Protein AF-X1U754-F1 (afdb_monomer_lite)

Secondary structure (DSSP, 8-state):
---SGGGS-EETTEEEEEEEEEEGGGTEEEEEEEEEETT-SSEEE--HHHHHHTT--HHHHHHHHHHHHHHHHHHHHHS--HHHHHHHHHHHHHHHHHHHHHSS-------

pLDDT: mean 78.27, std 15.76, range [38.5, 95.69]

Sequence (111 aa):
LKGLRDMEAPFPEGHICLLPIIQDFGRNIKWDARVYVKGAAGVLPVAKEVLISIGCPEAEAEVWVGRTERALTALRQMYPALLPELEARLKELEAAVPKALLEAEPARVSD

Structure (mmCIF, N/CA/C/O backbone):
data_AF-X1U754-F1
#
_entry.id   AF-X1U754-F1
#
loop_
_atom_site.group_PDB
_atom_site.id
_atom_site.type_symbol
_atom_site.label_atom_id
_atom_site.label_alt_id
_atom_site.label_comp_id
_atom_site.label_asym_id
_atom_site.label_entity_id
_atom_site.label_seq_id
_atom_site.pdbx_PDB_ins_code
_atom_site.Cartn_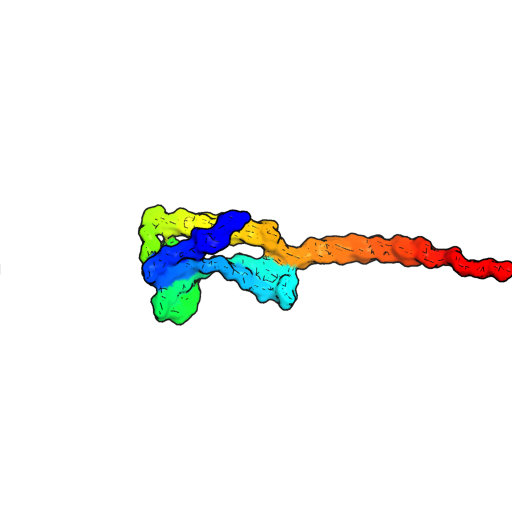x
_atom_site.Cartn_y
_atom_site.Cartn_z
_atom_site.occupancy
_atom_site.B_iso_or_equiv
_atom_site.auth_seq_id
_atom_site.auth_comp_id
_atom_site.auth_asym_id
_atom_site.auth_atom_id
_atom_site.pdbx_PDB_model_num
ATOM 1 N N . LEU A 1 1 ? 5.373 12.593 -7.455 1.00 48.22 1 LEU A N 1
ATOM 2 C CA . LEU A 1 1 ? 4.606 12.646 -6.189 1.00 48.22 1 LEU A CA 1
ATOM 3 C C . LEU A 1 1 ? 5.440 13.350 -5.122 1.00 48.22 1 LEU A C 1
ATOM 5 O O . LEU A 1 1 ? 6.382 12.753 -4.617 1.00 48.22 1 LEU A O 1
ATOM 9 N N . LYS A 1 2 ? 5.135 14.614 -4.789 1.00 38.50 2 LYS A N 1
ATOM 10 C CA . LYS A 1 2 ? 5.464 15.109 -3.441 1.00 38.50 2 LYS A CA 1
ATOM 11 C C . LYS A 1 2 ? 4.689 14.205 -2.468 1.00 38.50 2 LYS A C 1
ATOM 13 O O . LYS A 1 2 ? 3.496 14.028 -2.681 1.00 38.50 2 LYS A O 1
ATOM 18 N N . GLY A 1 3 ? 5.377 13.593 -1.504 1.00 51.50 3 GLY A N 1
ATOM 19 C CA . GLY A 1 3 ? 4.725 12.952 -0.359 1.00 51.50 3 GLY A CA 1
ATOM 20 C C . GLY A 1 3 ? 4.274 11.496 -0.508 1.00 51.50 3 GLY A C 1
ATOM 21 O O . GLY A 1 3 ? 3.139 11.191 -0.176 1.00 51.50 3 GLY A O 1
ATOM 22 N N . LEU A 1 4 ? 5.137 10.549 -0.910 1.00 53.78 4 LEU A N 1
ATOM 23 C CA . LEU A 1 4 ? 4.851 9.124 -0.616 1.00 53.78 4 LEU A CA 1
ATOM 24 C C . LEU A 1 4 ? 4.641 8.899 0.894 1.00 53.78 4 LEU A C 1
ATOM 26 O O . LEU A 1 4 ? 3.759 8.144 1.283 1.00 53.78 4 LEU A O 1
ATOM 30 N N . ARG A 1 5 ? 5.387 9.647 1.722 1.00 54.72 5 ARG A N 1
ATOM 31 C CA . ARG A 1 5 ? 5.199 9.726 3.180 1.00 54.72 5 ARG A CA 1
ATOM 32 C C . ARG A 1 5 ? 3.832 10.274 3.598 1.00 54.72 5 ARG A C 1
ATOM 34 O O . ARG A 1 5 ? 3.345 9.896 4.648 1.00 54.72 5 ARG A O 1
ATOM 41 N N . ASP A 1 6 ? 3.188 11.104 2.779 1.00 54.12 6 ASP A N 1
ATOM 42 C CA . ASP A 1 6 ? 1.861 11.658 3.092 1.00 54.12 6 ASP A CA 1
ATOM 43 C C . ASP A 1 6 ? 0.745 10.614 2.885 1.00 54.12 6 ASP A C 1
ATOM 45 O O . ASP A 1 6 ? -0.402 10.832 3.272 1.00 54.12 6 ASP A O 1
ATOM 49 N N . MET A 1 7 ? 1.071 9.475 2.260 1.00 57.03 7 MET A N 1
ATOM 50 C CA . MET A 1 7 ? 0.162 8.338 2.088 1.00 57.03 7 MET A CA 1
ATOM 51 C C . MET A 1 7 ? 0.318 7.274 3.173 1.00 57.03 7 MET A C 1
ATOM 53 O O . MET A 1 7 ? -0.543 6.401 3.284 1.00 57.03 7 MET A O 1
ATOM 57 N N . GLU A 1 8 ? 1.364 7.369 3.995 1.00 64.31 8 GLU A N 1
ATOM 58 C CA . GLU A 1 8 ? 1.441 6.668 5.274 1.00 64.31 8 GLU A CA 1
ATOM 59 C C . GLU A 1 8 ? 0.540 7.405 6.262 1.00 64.31 8 GLU A C 1
ATOM 61 O O . GLU A 1 8 ? 1.010 8.114 7.143 1.00 64.31 8 GLU A O 1
ATOM 66 N N . ALA A 1 9 ? -0.774 7.318 6.056 1.00 66.38 9 ALA A N 1
ATOM 67 C CA . ALA A 1 9 ? -1.748 7.962 6.922 1.00 66.38 9 ALA A CA 1
ATOM 68 C C . ALA A 1 9 ? -1.680 7.309 8.308 1.00 66.38 9 ALA A C 1
ATOM 70 O O . ALA A 1 9 ? -2.050 6.132 8.431 1.00 66.38 9 ALA A O 1
ATOM 71 N N . PRO A 1 10 ? -1.189 8.018 9.340 1.00 77.94 10 PRO A N 1
ATOM 72 C CA . PRO A 1 10 ? -1.130 7.458 10.671 1.00 77.94 10 PRO A CA 1
ATOM 73 C C . PRO A 1 10 ? -2.515 7.571 11.306 1.00 77.94 10 PRO A C 1
ATOM 75 O O . PRO A 1 10 ? -3.110 8.648 11.357 1.00 77.94 10 PRO A O 1
ATOM 78 N N . PHE A 1 11 ? -3.012 6.453 11.815 1.00 86.94 11 PHE A N 1
ATOM 79 C CA . PHE A 1 11 ? -4.206 6.372 12.644 1.00 86.94 11 PHE A CA 1
ATOM 80 C C . PHE A 1 11 ? -3.812 5.904 14.055 1.00 86.94 11 PHE A C 1
ATOM 82 O O . PHE A 1 11 ? -2.714 5.371 14.243 1.00 86.94 11 PHE A O 1
ATOM 89 N N . PRO A 1 12 ? -4.667 6.105 15.072 1.00 89.81 12 PRO A N 1
ATOM 90 C CA . PRO A 1 12 ? -4.324 5.788 16.459 1.00 89.81 12 PRO A CA 1
ATOM 91 C C . PRO A 1 12 ? -3.810 4.357 16.678 1.00 89.81 12 PRO A C 1
ATOM 93 O O . PRO A 1 12 ? -2.841 4.155 17.412 1.00 89.81 12 PRO A O 1
ATOM 96 N N . GLU A 1 13 ? -4.412 3.377 16.000 1.00 92.69 13 GLU A N 1
ATOM 97 C CA . GLU A 1 13 ? -4.108 1.954 16.184 1.00 92.69 13 GLU A CA 1
ATOM 98 C C . GLU A 1 13 ? -3.418 1.320 14.968 1.00 92.69 13 GLU A C 1
ATOM 100 O O . GLU A 1 13 ? -3.300 0.098 14.879 1.00 92.69 13 GLU A O 1
ATOM 105 N N . GLY A 1 14 ? -2.941 2.118 14.010 1.00 92.06 14 GLY A N 1
ATOM 106 C CA . GLY A 1 14 ? -2.342 1.569 12.800 1.00 92.06 14 GLY A CA 1
ATOM 107 C C . GLY A 1 14 ? -2.026 2.592 11.723 1.00 92.06 14 GLY A C 1
ATOM 108 O O . GLY A 1 14 ? -2.170 3.791 11.914 1.00 92.06 14 GLY A O 1
ATOM 109 N N . HIS A 1 15 ? -1.579 2.121 10.566 1.00 91.44 15 HIS A N 1
ATOM 110 C CA . HIS A 1 15 ? -1.353 2.981 9.405 1.00 91.44 15 HIS A CA 1
ATOM 111 C C . HIS A 1 15 ? -1.462 2.195 8.102 1.00 91.44 15 HIS A C 1
ATOM 113 O O . HIS A 1 15 ? -1.280 0.973 8.068 1.00 91.44 15 HIS A O 1
ATOM 119 N N . ILE A 1 16 ? -1.746 2.913 7.017 1.00 92.06 16 ILE A N 1
ATOM 120 C CA . ILE A 1 16 ? -1.615 2.383 5.658 1.00 92.06 16 ILE A CA 1
ATOM 121 C C . ILE A 1 16 ? -0.135 2.427 5.273 1.00 92.06 16 ILE A C 1
ATOM 123 O O . ILE A 1 16 ? 0.542 3.420 5.514 1.00 92.06 16 ILE A O 1
ATOM 127 N N . CYS A 1 17 ? 0.362 1.370 4.644 1.00 89.38 17 CYS A N 1
ATOM 128 C CA . CYS A 1 17 ? 1.717 1.284 4.124 1.00 89.38 17 CYS A CA 1
ATOM 129 C C . CYS A 1 17 ? 1.687 0.840 2.658 1.00 89.38 17 CYS A C 1
ATOM 131 O O . CYS A 1 17 ? 0.961 -0.090 2.290 1.00 89.38 17 CYS A O 1
ATOM 133 N N . LEU A 1 18 ? 2.483 1.506 1.822 1.00 88.56 18 LEU A N 1
ATOM 134 C CA . LEU A 1 18 ? 2.709 1.130 0.430 1.00 88.56 18 LEU A CA 1
ATOM 135 C C . LEU A 1 18 ? 4.056 0.422 0.330 1.00 88.56 18 LEU A C 1
ATOM 137 O O . LEU A 1 18 ? 5.089 0.990 0.678 1.00 88.56 18 LEU A O 1
ATOM 141 N N . LEU A 1 19 ? 4.045 -0.811 -0.160 1.00 86.19 19 LEU A N 1
ATOM 142 C CA . LEU A 1 19 ? 5.199 -1.699 -0.128 1.00 86.19 19 LEU A CA 1
ATOM 143 C C . LEU A 1 19 ? 5.624 -2.068 -1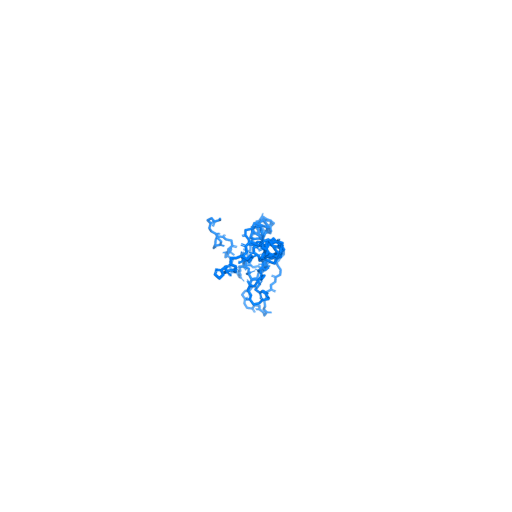.555 1.00 86.19 19 LEU A C 1
ATOM 145 O O . LEU A 1 19 ? 4.795 -2.560 -2.332 1.00 86.19 19 LEU A O 1
ATOM 149 N N . PRO A 1 20 ? 6.908 -1.883 -1.913 1.00 86.50 20 PRO A N 1
ATOM 150 C CA . PRO A 1 20 ? 7.464 -2.498 -3.103 1.00 86.50 20 PRO A CA 1
ATOM 151 C C . PRO A 1 20 ? 7.752 -3.975 -2.814 1.00 86.50 20 PRO A C 1
ATOM 153 O O . PRO A 1 20 ? 8.556 -4.322 -1.950 1.00 86.50 20 PRO A O 1
ATOM 156 N N . ILE A 1 21 ? 7.110 -4.862 -3.561 1.00 85.81 21 ILE A N 1
ATOM 157 C CA . ILE A 1 21 ? 7.415 -6.288 -3.593 1.00 85.81 21 ILE A CA 1
ATOM 158 C C . ILE A 1 21 ? 8.441 -6.499 -4.700 1.00 85.81 21 ILE A C 1
ATOM 160 O O . ILE A 1 21 ? 8.121 -6.437 -5.890 1.00 85.81 21 ILE A O 1
ATOM 164 N N . ILE A 1 22 ? 9.684 -6.724 -4.285 1.00 82.38 22 ILE A N 1
ATOM 165 C CA . ILE A 1 22 ? 10.809 -6.960 -5.182 1.00 82.38 22 ILE A CA 1
ATOM 166 C C . ILE A 1 22 ? 10.789 -8.426 -5.612 1.00 82.38 22 ILE A C 1
ATOM 168 O O . ILE A 1 22 ? 10.885 -9.330 -4.783 1.00 82.38 22 ILE A O 1
ATOM 172 N N . GLN A 1 23 ? 10.670 -8.652 -6.913 1.00 79.31 23 GLN A N 1
ATOM 173 C CA . GLN A 1 23 ? 10.706 -9.965 -7.545 1.00 79.31 23 GLN A CA 1
ATOM 174 C C . GLN A 1 23 ? 11.932 -10.061 -8.459 1.00 79.31 23 GLN A C 1
ATOM 176 O O . GLN A 1 23 ? 12.533 -9.047 -8.831 1.00 79.31 23 GLN A O 1
ATOM 181 N N . ASP A 1 24 ? 12.329 -11.290 -8.789 1.00 79.12 24 ASP A N 1
ATOM 182 C CA . ASP A 1 24 ? 13.373 -11.578 -9.779 1.00 79.12 24 ASP A CA 1
ATOM 183 C C . ASP A 1 24 ? 14.685 -10.812 -9.535 1.00 79.12 24 ASP A C 1
ATOM 185 O O . ASP A 1 24 ? 15.272 -10.234 -10.451 1.00 79.12 24 ASP A O 1
ATOM 189 N N . PHE A 1 25 ? 15.126 -10.763 -8.272 1.00 76.25 25 PHE A N 1
ATOM 190 C CA . PHE A 1 25 ? 16.344 -10.062 -7.842 1.00 76.25 25 PHE A CA 1
ATOM 191 C C . PHE A 1 25 ? 16.378 -8.567 -8.212 1.00 76.25 25 PHE A C 1
ATOM 193 O O . PHE A 1 25 ? 17.439 -8.018 -8.501 1.00 76.25 25 PHE A O 1
ATOM 200 N N . GLY A 1 26 ? 15.223 -7.893 -8.210 1.00 68.81 26 GLY A N 1
ATOM 201 C CA . GLY A 1 26 ? 15.139 -6.459 -8.511 1.00 68.81 26 GLY A CA 1
ATOM 202 C C . GLY A 1 26 ? 14.728 -6.129 -9.939 1.00 68.81 26 GLY A C 1
ATOM 203 O O . GLY A 1 26 ? 14.575 -4.954 -10.258 1.00 68.81 26 GLY A O 1
ATOM 204 N N . ARG A 1 27 ? 14.508 -7.135 -10.794 1.00 68.44 27 ARG A N 1
ATOM 205 C CA . ARG A 1 27 ? 14.063 -6.922 -12.182 1.00 68.44 27 ARG A CA 1
ATOM 206 C C . ARG A 1 27 ? 12.585 -6.564 -12.290 1.00 68.44 27 ARG A C 1
ATOM 208 O O . ARG A 1 27 ? 12.168 -5.983 -13.288 1.00 68.44 27 ARG A O 1
ATOM 215 N N . ASN A 1 28 ? 11.793 -6.897 -11.277 1.00 73.00 28 ASN A N 1
ATOM 216 C CA . ASN A 1 28 ? 10.373 -6.596 -11.256 1.00 73.00 28 ASN A CA 1
ATOM 217 C C . ASN A 1 28 ? 9.972 -6.040 -9.887 1.00 73.00 28 ASN A C 1
ATOM 219 O O . ASN A 1 28 ? 10.285 -6.625 -8.850 1.00 73.00 28 ASN A O 1
ATOM 223 N N . ILE A 1 29 ? 9.302 -4.889 -9.887 1.00 79.88 29 ILE A N 1
ATOM 224 C CA . ILE A 1 29 ? 8.798 -4.243 -8.677 1.00 79.88 29 ILE A CA 1
ATOM 225 C C . ILE A 1 29 ? 7.279 -4.214 -8.777 1.00 79.88 29 ILE A C 1
ATOM 227 O O . ILE A 1 29 ? 6.704 -3.451 -9.553 1.00 79.88 29 ILE A O 1
ATOM 231 N N . LYS A 1 30 ? 6.617 -5.025 -7.955 1.00 84.69 30 LYS A N 1
ATOM 232 C CA . LYS A 1 30 ? 5.165 -4.981 -7.800 1.00 84.69 30 LYS A CA 1
ATOM 233 C C . LYS A 1 30 ? 4.814 -4.122 -6.594 1.00 84.69 30 LYS A C 1
ATOM 235 O O . LYS A 1 30 ? 5.223 -4.422 -5.484 1.00 84.69 30 LYS A O 1
ATOM 240 N N . TRP A 1 31 ? 3.993 -3.097 -6.784 1.00 86.75 31 TRP A N 1
ATOM 241 C CA . TRP A 1 31 ? 3.490 -2.290 -5.670 1.00 86.75 31 TRP A CA 1
ATOM 242 C C . TRP A 1 31 ? 2.213 -2.887 -5.066 1.00 86.75 31 TRP A C 1
ATOM 244 O O . TRP A 1 31 ? 1.248 -3.177 -5.792 1.00 86.75 31 TRP A O 1
ATOM 254 N N . ASP A 1 32 ? 2.215 -3.041 -3.741 1.00 90.81 32 ASP A N 1
ATOM 255 C CA . ASP A 1 32 ? 1.086 -3.489 -2.918 1.00 90.81 32 ASP A CA 1
ATOM 256 C C . ASP A 1 32 ? 0.803 -2.489 -1.783 1.00 90.81 32 ASP A C 1
ATOM 258 O O . ASP A 1 32 ? 1.664 -1.685 -1.426 1.00 90.81 32 ASP A O 1
ATOM 262 N N . ALA A 1 33 ? -0.411 -2.519 -1.232 1.00 91.75 33 ALA A N 1
ATOM 263 C CA . ALA A 1 33 ? -0.809 -1.676 -0.108 1.00 91.75 33 ALA A CA 1
ATOM 264 C C . ALA A 1 33 ? -1.400 -2.520 1.016 1.00 91.75 33 ALA A C 1
ATOM 266 O O . ALA A 1 33 ? -2.220 -3.411 0.781 1.00 91.75 33 ALA A O 1
ATOM 267 N N . ARG A 1 34 ? -0.994 -2.227 2.249 1.00 93.81 34 ARG A N 1
ATOM 268 C CA . ARG A 1 34 ? -1.383 -2.986 3.435 1.00 93.81 34 ARG A CA 1
ATOM 269 C C . ARG A 1 34 ? -1.669 -2.075 4.613 1.00 93.81 34 ARG A C 1
ATOM 271 O O . ARG A 1 34 ? -1.113 -0.987 4.709 1.00 93.81 34 ARG A O 1
ATOM 278 N N . VAL A 1 35 ? -2.510 -2.548 5.520 1.00 93.56 35 VAL A N 1
ATOM 279 C CA . VAL A 1 35 ? -2.754 -1.909 6.809 1.00 93.56 35 VAL A CA 1
ATOM 280 C C . VAL A 1 35 ? -1.970 -2.645 7.887 1.00 93.56 35 VAL A C 1
ATOM 282 O O . VAL A 1 35 ? -2.144 -3.852 8.073 1.00 93.56 35 VAL A O 1
ATOM 285 N N . TYR A 1 36 ? -1.127 -1.909 8.605 1.00 92.00 36 TYR A N 1
ATOM 286 C CA . TYR A 1 36 ? -0.503 -2.377 9.836 1.00 92.00 36 TYR A CA 1
ATOM 287 C C . TYR A 1 36 ? -1.395 -2.008 11.012 1.00 92.00 36 TYR A C 1
ATOM 289 O O . TYR A 1 36 ? -1.704 -0.834 11.202 1.00 92.00 36 TYR A O 1
ATOM 297 N N . VAL A 1 37 ? -1.777 -3.009 11.802 1.00 91.75 37 VAL A N 1
ATOM 298 C CA . VAL A 1 37 ? -2.566 -2.834 13.025 1.00 91.75 37 VAL A CA 1
ATOM 299 C C . VAL A 1 37 ? -1.663 -3.080 14.227 1.00 91.75 37 VAL A C 1
ATOM 301 O O . VAL A 1 37 ? -0.941 -4.079 14.287 1.00 91.75 37 VAL A O 1
ATOM 304 N N . LYS A 1 38 ? -1.683 -2.170 15.196 1.00 88.44 38 LYS A N 1
ATOM 305 C CA . LYS A 1 38 ? -0.883 -2.264 16.413 1.00 88.44 38 LYS A CA 1
ATOM 306 C C . LYS A 1 38 ? -1.274 -3.515 17.205 1.00 88.44 38 LYS A C 1
ATOM 308 O O . LYS A 1 38 ? -2.437 -3.732 17.517 1.00 88.44 38 LYS A O 1
ATOM 313 N N . GLY A 1 39 ? -0.285 -4.349 17.526 1.00 87.06 39 GLY A N 1
ATOM 314 C CA . GLY A 1 39 ? -0.489 -5.587 18.288 1.00 87.06 39 GLY A CA 1
ATOM 315 C C . GLY A 1 39 ? -1.064 -6.764 17.490 1.00 87.06 39 GLY A C 1
ATOM 316 O O . GLY A 1 39 ? -1.193 -7.850 18.051 1.00 87.06 39 GLY A O 1
ATOM 317 N N . ALA A 1 40 ? -1.366 -6.599 16.198 1.00 87.75 40 ALA A N 1
ATOM 318 C CA . ALA A 1 40 ? -1.802 -7.704 15.351 1.00 87.75 40 ALA A CA 1
ATOM 319 C C . ALA A 1 40 ? -0.613 -8.523 14.824 1.00 87.75 40 ALA A C 1
ATOM 321 O O . ALA A 1 4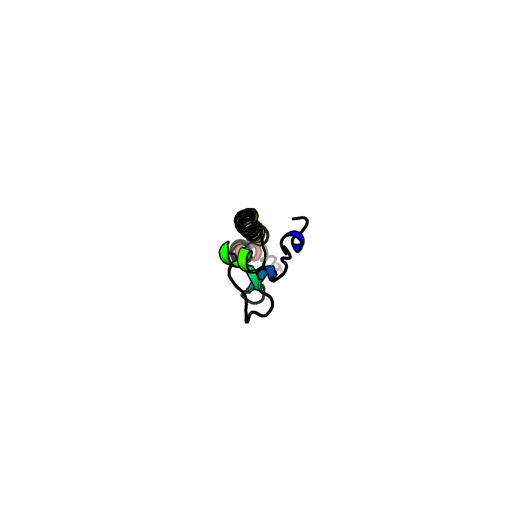0 ? 0.442 -7.987 14.479 1.00 87.75 40 ALA A O 1
ATOM 322 N N . ALA A 1 41 ? -0.806 -9.838 14.702 1.00 84.56 41 ALA A N 1
ATOM 323 C CA . ALA A 1 41 ? 0.150 -10.732 14.060 1.00 84.56 41 ALA A CA 1
ATOM 324 C C . ALA A 1 41 ? -0.013 -10.675 12.531 1.00 84.56 41 ALA A C 1
ATOM 326 O O . ALA A 1 41 ? -0.602 -11.564 11.920 1.00 84.56 41 ALA A O 1
ATOM 327 N N . GLY A 1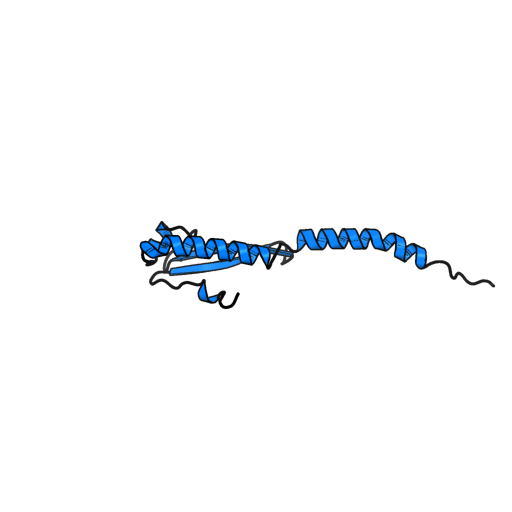 42 ? 0.491 -9.605 11.916 1.00 87.75 42 GLY A N 1
ATOM 328 C CA . GLY A 1 42 ? 0.563 -9.462 10.462 1.00 87.75 42 GLY A CA 1
ATOM 329 C C . GLY A 1 42 ? -0.119 -8.212 9.918 1.00 87.75 42 GLY A C 1
ATOM 330 O O . GLY A 1 42 ? -0.428 -7.270 10.647 1.00 87.75 42 GLY A O 1
ATOM 331 N N . VAL A 1 43 ? -0.313 -8.215 8.600 1.00 91.94 43 VAL A N 1
ATOM 332 C CA . VAL A 1 43 ? -0.874 -7.092 7.846 1.00 91.94 43 VAL A CA 1
ATOM 333 C C . VAL A 1 43 ? -2.214 -7.452 7.223 1.00 91.94 43 VAL A C 1
ATOM 335 O O . VAL A 1 43 ? -2.433 -8.586 6.795 1.00 91.94 43 VAL A O 1
ATOM 338 N N . LEU A 1 44 ? -3.097 -6.464 7.126 1.00 94.31 44 LEU A N 1
ATOM 339 C CA . LEU A 1 44 ? -4.438 -6.610 6.568 1.00 94.31 44 LEU A CA 1
ATOM 340 C C . LEU A 1 44 ? -4.556 -5.897 5.211 1.00 94.31 44 LEU A C 1
ATOM 342 O O . LEU A 1 44 ? -3.742 -5.020 4.899 1.00 94.31 44 LEU A O 1
ATOM 346 N N . PRO A 1 45 ? -5.520 -6.281 4.355 1.00 94.56 45 PRO A N 1
ATOM 347 C CA . PRO A 1 45 ? -5.815 -5.523 3.144 1.00 94.56 45 PRO A CA 1
ATOM 348 C C . PRO A 1 45 ? -6.344 -4.124 3.487 1.00 94.56 45 PRO A C 1
ATOM 350 O O . PRO A 1 45 ? -6.947 -3.911 4.539 1.00 94.56 45 PRO A O 1
ATOM 353 N N . VAL A 1 46 ? -6.144 -3.173 2.575 1.00 94.12 46 VAL A N 1
ATOM 354 C CA . VAL A 1 46 ? -6.747 -1.840 2.682 1.00 94.12 46 VAL A CA 1
ATOM 355 C C . VAL A 1 46 ? -8.222 -1.950 2.305 1.00 94.12 46 VAL A C 1
ATOM 357 O O . VAL A 1 46 ? -8.565 -2.000 1.129 1.00 94.12 46 VAL A O 1
ATOM 360 N N . ALA A 1 47 ? -9.079 -2.034 3.318 1.00 95.62 47 ALA A N 1
ATOM 361 C CA . ALA A 1 47 ? -10.533 -2.107 3.197 1.00 95.62 47 ALA A CA 1
ATOM 362 C C . ALA A 1 47 ? -11.187 -1.158 4.209 1.00 95.62 47 ALA A C 1
ATOM 364 O O . ALA A 1 47 ? -10.592 -0.863 5.251 1.00 95.62 47 ALA A O 1
ATOM 365 N N . LYS A 1 48 ? -12.410 -0.697 3.922 1.00 95.69 48 LYS A N 1
ATOM 366 C CA . LYS A 1 48 ? -13.129 0.285 4.749 1.00 95.69 48 LYS A CA 1
ATOM 367 C C . LYS A 1 48 ? -13.212 -0.162 6.213 1.00 95.69 48 LYS A C 1
ATOM 369 O O . LYS A 1 48 ? -12.863 0.598 7.112 1.00 95.69 48 LYS A O 1
ATOM 374 N N . GLU A 1 49 ? -13.604 -1.409 6.451 1.00 95.69 49 GLU A N 1
ATOM 375 C CA . GLU A 1 49 ? -13.798 -1.984 7.787 1.00 95.69 49 GLU A CA 1
ATOM 376 C C . GLU A 1 49 ? -12.480 -2.042 8.566 1.00 95.69 49 GLU A C 1
ATOM 378 O O . GLU A 1 49 ? -12.431 -1.748 9.761 1.00 95.69 49 GLU A O 1
ATOM 383 N N . VAL A 1 50 ? -11.390 -2.368 7.870 1.00 94.44 50 VAL A N 1
ATOM 384 C CA . VAL A 1 50 ? -10.047 -2.426 8.452 1.00 94.44 50 VAL A CA 1
ATOM 385 C C . VAL A 1 50 ? -9.570 -1.025 8.836 1.00 94.44 50 VAL A C 1
ATOM 387 O O . VAL A 1 50 ? -9.044 -0.841 9.932 1.00 94.44 50 VAL A O 1
ATOM 390 N N . LEU A 1 51 ? -9.791 -0.021 7.984 1.00 94.69 51 LEU A N 1
ATOM 391 C CA . LEU A 1 51 ? -9.428 1.364 8.292 1.00 94.69 51 LEU A CA 1
ATOM 392 C C . LEU A 1 51 ? -10.201 1.900 9.500 1.00 94.69 51 LEU A C 1
ATOM 394 O O . LEU A 1 51 ? -9.611 2.525 10.380 1.00 94.69 51 LEU A O 1
ATOM 398 N N . ILE A 1 52 ? -11.497 1.604 9.588 1.00 94.94 52 ILE A N 1
ATOM 399 C CA . ILE A 1 52 ? -12.309 1.974 10.753 1.00 94.94 52 ILE A CA 1
ATOM 400 C C . ILE A 1 52 ? -11.757 1.310 12.018 1.00 94.94 52 ILE A C 1
ATOM 402 O O . ILE A 1 52 ? -11.612 1.972 13.044 1.00 94.94 52 ILE A O 1
ATOM 406 N N . SER A 1 53 ? -11.364 0.033 11.936 1.00 93.62 53 SER A N 1
ATOM 407 C CA . SER A 1 53 ? -10.818 -0.705 13.083 1.00 93.62 53 SER A CA 1
ATOM 408 C C . SER A 1 53 ? -9.520 -0.115 13.648 1.00 93.62 53 SER A C 1
ATOM 410 O O . SER A 1 53 ? -9.245 -0.299 14.831 1.00 93.62 53 SER A O 1
ATOM 412 N N . ILE A 1 54 ? -8.750 0.629 12.840 1.00 93.50 54 ILE A N 1
ATOM 413 C CA . ILE A 1 54 ? -7.518 1.297 13.291 1.00 93.50 54 ILE A CA 1
ATOM 414 C C . ILE A 1 54 ? -7.708 2.763 13.706 1.00 93.50 54 ILE A C 1
ATOM 416 O O . ILE A 1 54 ? -6.730 3.446 14.018 1.00 93.50 54 ILE A O 1
ATOM 420 N N . GLY A 1 55 ? -8.951 3.253 13.715 1.00 93.31 55 GLY A N 1
ATOM 421 C CA . GLY A 1 55 ? -9.299 4.614 14.125 1.00 93.31 55 GLY A CA 1
ATOM 422 C C . GLY A 1 55 ? -9.424 5.626 12.983 1.00 93.31 55 GLY A C 1
ATOM 423 O O . GLY A 1 55 ? -9.375 6.828 13.236 1.00 93.31 55 GLY A O 1
ATOM 424 N N . CYS A 1 56 ? -9.594 5.178 11.735 1.00 93.31 56 CYS A N 1
ATOM 425 C CA . CYS A 1 56 ? -10.018 6.061 10.648 1.00 93.31 56 CYS A CA 1
ATOM 426 C C . CYS A 1 56 ? -11.504 6.437 10.825 1.00 93.31 56 CYS A C 1
ATOM 428 O O . CYS A 1 56 ? -12.332 5.538 11.002 1.00 93.31 56 CYS A O 1
ATOM 430 N N . PRO A 1 57 ? -11.883 7.728 10.751 1.00 94.75 57 PRO A N 1
ATOM 431 C CA . PRO A 1 57 ? -13.288 8.124 10.753 1.00 94.75 57 PRO A CA 1
ATOM 432 C C . PRO A 1 57 ? -14.054 7.459 9.604 1.00 94.75 57 PRO A C 1
ATOM 434 O O . PRO A 1 57 ? -13.587 7.451 8.466 1.00 94.75 57 PRO A O 1
ATOM 437 N N . GLU A 1 58 ? -15.260 6.949 9.866 1.00 93.56 58 GLU A N 1
ATOM 438 C CA . GLU A 1 58 ? -16.032 6.214 8.852 1.00 93.56 58 GLU A CA 1
ATOM 439 C C . GLU A 1 58 ? -16.278 7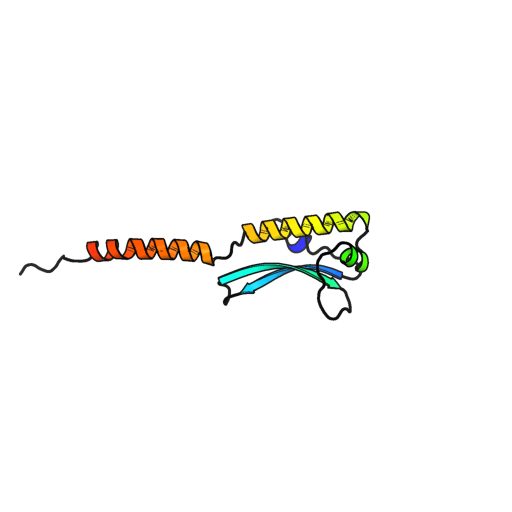.035 7.574 1.00 93.56 58 GLU A C 1
ATOM 441 O O . GLU A 1 58 ? -16.180 6.503 6.468 1.00 93.56 58 GLU A O 1
ATOM 446 N N . ALA A 1 59 ? -16.539 8.337 7.722 1.00 92.94 59 ALA A N 1
ATOM 447 C CA . ALA A 1 59 ? -16.742 9.252 6.600 1.00 92.94 59 ALA A CA 1
ATOM 448 C C . ALA A 1 59 ? -15.494 9.413 5.708 1.00 92.94 59 ALA A C 1
ATOM 450 O O . ALA A 1 59 ? -15.612 9.791 4.544 1.00 92.94 59 ALA A O 1
ATOM 451 N N . GLU A 1 60 ? -14.302 9.124 6.235 1.00 91.94 60 GLU A N 1
ATOM 452 C CA . GLU A 1 60 ? -13.027 9.256 5.525 1.00 91.94 60 GLU A CA 1
ATOM 453 C C . GLU A 1 60 ? -12.471 7.919 5.027 1.00 91.94 60 GLU A C 1
ATOM 455 O O . GLU A 1 60 ? -11.646 7.910 4.112 1.00 91.94 60 GLU A O 1
ATOM 460 N N . ALA A 1 61 ? -12.919 6.792 5.583 1.00 93.31 61 ALA A N 1
ATOM 461 C CA . ALA A 1 61 ? -12.384 5.472 5.261 1.00 93.31 61 ALA A CA 1
ATOM 462 C C . ALA A 1 61 ? -12.465 5.159 3.754 1.00 93.31 61 ALA A C 1
ATOM 464 O O . ALA A 1 61 ? -11.471 4.749 3.156 1.00 93.31 61 ALA A O 1
ATOM 465 N N . GLU A 1 62 ? -13.598 5.452 3.110 1.00 94.06 62 GLU A N 1
ATOM 466 C CA . GLU A 1 62 ? -13.777 5.252 1.662 1.00 94.06 62 GLU A CA 1
ATOM 467 C C . GLU A 1 62 ? -12.849 6.155 0.829 1.00 94.06 62 GLU A C 1
ATOM 469 O O . GLU A 1 62 ? -12.283 5.754 -0.192 1.00 94.06 62 GLU A O 1
ATOM 474 N N . VAL A 1 63 ? -12.631 7.389 1.296 1.00 92.38 63 VAL A N 1
ATOM 475 C CA . VAL A 1 63 ? -11.722 8.342 0.646 1.00 92.38 63 VAL A CA 1
ATOM 476 C C . VAL A 1 63 ? -10.292 7.815 0.691 1.00 92.38 63 VAL A C 1
ATOM 478 O O . VAL A 1 63 ? -9.568 7.927 -0.304 1.00 92.38 63 VAL A O 1
ATOM 481 N N . TRP A 1 64 ? -9.888 7.231 1.819 1.00 92.31 64 TRP A N 1
ATOM 482 C CA . TRP A 1 64 ? -8.574 6.623 1.986 1.00 92.31 64 TRP A CA 1
ATOM 483 C C . TRP A 1 64 ? -8.383 5.395 1.102 1.00 92.31 64 TRP A C 1
ATOM 485 O O . TRP A 1 64 ? -7.367 5.345 0.410 1.00 92.31 64 TRP A O 1
ATOM 495 N N . VAL A 1 65 ? -9.365 4.490 1.015 1.00 93.81 65 VAL A N 1
ATOM 496 C CA . VAL A 1 65 ? -9.325 3.352 0.074 1.00 93.81 65 VAL A CA 1
ATOM 497 C C . VAL A 1 65 ? -9.065 3.849 -1.352 1.00 93.81 65 VAL A C 1
ATOM 499 O O . VAL A 1 65 ? -8.067 3.478 -1.973 1.00 93.81 65 VAL A O 1
ATOM 502 N N . GLY A 1 66 ? -9.879 4.790 -1.841 1.00 92.00 66 GLY A N 1
ATOM 503 C CA . GLY A 1 66 ? -9.715 5.323 -3.195 1.00 92.00 66 GLY A CA 1
ATOM 504 C C . GLY A 1 66 ? -8.404 6.095 -3.402 1.00 92.00 66 GLY A C 1
ATOM 505 O O . GLY A 1 66 ? -7.833 6.084 -4.496 1.00 92.00 66 GLY A O 1
ATOM 506 N N . ARG A 1 67 ? -7.886 6.784 -2.374 1.00 91.19 67 ARG A N 1
ATOM 507 C CA . ARG A 1 67 ? -6.565 7.440 -2.437 1.00 91.19 67 ARG A CA 1
ATOM 508 C C . ARG A 1 67 ? -5.450 6.410 -2.583 1.00 91.19 67 ARG A C 1
ATOM 510 O O . ARG A 1 67 ? -4.586 6.596 -3.439 1.00 91.19 67 ARG A O 1
ATOM 517 N N . THR A 1 68 ? -5.493 5.332 -1.809 1.00 91.44 68 THR A N 1
ATOM 518 C CA . THR A 1 68 ? -4.523 4.238 -1.877 1.00 91.44 68 THR A CA 1
ATOM 519 C C . THR A 1 68 ? -4.549 3.539 -3.237 1.00 91.44 68 THR A C 1
ATOM 521 O O . THR A 1 68 ? -3.492 3.282 -3.810 1.00 91.44 68 THR A O 1
ATOM 524 N N . GLU A 1 69 ? -5.720 3.287 -3.819 1.00 91.81 69 GLU A N 1
ATOM 525 C CA . GLU A 1 69 ? -5.816 2.676 -5.154 1.00 91.81 69 GLU A CA 1
ATOM 526 C C . GLU A 1 69 ? -5.215 3.559 -6.255 1.00 91.81 69 GLU A C 1
ATOM 528 O O . GLU A 1 69 ? -4.454 3.086 -7.110 1.00 91.81 69 GLU A O 1
ATOM 533 N N . ARG A 1 70 ? -5.499 4.867 -6.218 1.00 90.19 70 ARG A N 1
ATOM 534 C CA . ARG A 1 70 ? -4.895 5.834 -7.149 1.00 90.19 70 ARG A CA 1
ATOM 535 C C . ARG A 1 70 ? -3.381 5.898 -6.982 1.00 90.19 70 ARG A C 1
ATOM 537 O O . ARG A 1 70 ? -2.659 5.946 -7.975 1.00 90.19 70 ARG A O 1
ATOM 544 N N . ALA A 1 71 ? -2.903 5.850 -5.742 1.00 87.56 71 ALA A N 1
ATOM 545 C CA . ALA A 1 71 ? -1.483 5.806 -5.428 1.00 87.56 71 ALA A CA 1
ATOM 546 C C . ALA A 1 71 ? -0.795 4.571 -6.013 1.00 87.56 71 ALA A C 1
ATOM 548 O O . ALA A 1 71 ? 0.229 4.700 -6.682 1.00 87.56 71 ALA A O 1
ATOM 549 N N . LEU A 1 72 ? -1.378 3.386 -5.812 1.00 88.44 72 LEU A N 1
ATOM 550 C CA . LEU A 1 72 ? -0.870 2.139 -6.381 1.00 88.44 72 LEU A CA 1
ATOM 551 C C . LEU A 1 72 ? -0.849 2.181 -7.906 1.00 88.44 72 LEU A C 1
ATOM 553 O O . LEU A 1 72 ? 0.124 1.743 -8.515 1.00 88.44 72 LEU A O 1
ATOM 557 N N . THR A 1 73 ? -1.895 2.728 -8.523 1.00 88.12 73 THR A N 1
ATOM 558 C CA . THR A 1 73 ? -1.965 2.882 -9.981 1.00 88.12 73 THR A CA 1
ATOM 559 C C . THR A 1 73 ? -0.847 3.788 -10.489 1.00 88.12 73 THR A C 1
ATOM 561 O O . THR A 1 73 ? 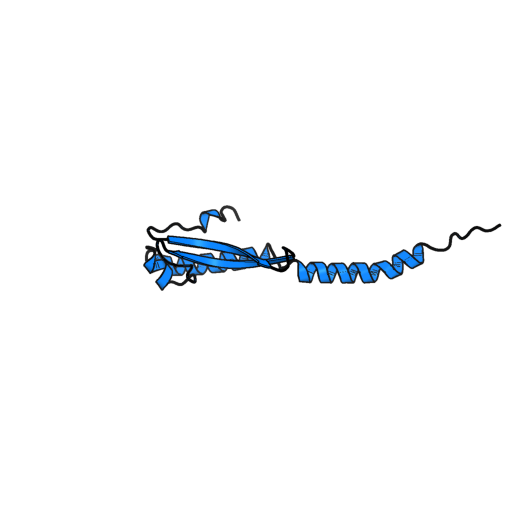-0.115 3.402 -11.399 1.00 88.12 73 THR A O 1
ATOM 564 N N . ALA A 1 74 ? -0.643 4.945 -9.856 1.00 85.06 74 ALA A N 1
ATOM 565 C CA . ALA A 1 74 ? 0.437 5.861 -10.208 1.00 85.06 74 ALA A CA 1
ATOM 566 C C . ALA A 1 74 ? 1.823 5.227 -10.003 1.00 85.06 74 ALA A C 1
ATOM 568 O O . ALA A 1 74 ? 2.697 5.361 -10.855 1.00 85.06 74 ALA A O 1
ATOM 569 N N . LEU A 1 75 ? 2.032 4.498 -8.903 1.00 83.38 75 LEU A N 1
ATOM 570 C CA . LEU A 1 75 ? 3.293 3.802 -8.634 1.00 83.38 75 LEU A CA 1
ATOM 571 C C . LEU A 1 75 ? 3.586 2.721 -9.676 1.00 83.38 75 LEU A C 1
ATOM 573 O O . LEU A 1 75 ? 4.705 2.649 -10.170 1.00 83.38 75 LEU A O 1
ATOM 577 N N . ARG A 1 76 ? 2.582 1.935 -10.072 1.00 82.50 76 ARG A N 1
ATOM 578 C CA . ARG A 1 76 ? 2.719 0.927 -11.137 1.00 82.50 76 ARG A CA 1
ATOM 579 C C . ARG A 1 76 ? 3.012 1.548 -12.504 1.00 82.50 76 ARG A C 1
ATOM 581 O O . ARG A 1 76 ? 3.696 0.927 -13.305 1.00 82.50 76 ARG A O 1
ATOM 588 N N . GLN A 1 77 ? 2.517 2.757 -12.768 1.00 80.94 77 GLN A N 1
ATOM 589 C CA . GLN A 1 77 ? 2.815 3.495 -14.001 1.00 80.94 77 GLN A CA 1
ATOM 590 C C . GLN A 1 77 ? 4.218 4.113 -14.002 1.00 80.94 77 GLN A C 1
ATOM 592 O O . GLN A 1 77 ? 4.855 4.152 -15.047 1.00 80.94 77 GLN A O 1
ATOM 597 N N . MET A 1 78 ? 4.697 4.611 -12.857 1.00 75.69 78 MET A N 1
ATOM 598 C CA . MET A 1 78 ? 6.044 5.192 -12.733 1.00 75.69 78 MET A CA 1
ATOM 599 C C . MET A 1 78 ? 7.145 4.132 -12.679 1.00 75.69 78 MET A C 1
ATOM 601 O O . MET A 1 78 ? 8.264 4.390 -13.109 1.00 75.69 78 MET A O 1
ATOM 605 N N . TYR A 1 79 ? 6.828 2.961 -12.130 1.00 71.75 79 TYR A N 1
ATOM 606 C CA . TYR A 1 79 ? 7.723 1.815 -12.043 1.00 71.75 79 TYR A CA 1
ATOM 607 C C . TYR A 1 79 ? 7.081 0.638 -12.779 1.00 71.75 79 TYR A C 1
ATOM 609 O O . TYR A 1 79 ? 6.675 -0.333 -12.130 1.00 71.75 79 TYR A O 1
ATOM 617 N N . PRO A 1 80 ? 6.925 0.723 -14.116 1.00 65.25 80 PRO A N 1
ATOM 618 C CA . PRO A 1 80 ? 6.513 -0.441 -14.876 1.00 65.25 80 PRO A CA 1
ATOM 619 C C . PRO A 1 80 ? 7.543 -1.546 -14.625 1.00 65.25 80 PRO A C 1
ATOM 621 O O . PRO A 1 80 ? 8.729 -1.266 -14.428 1.00 65.25 80 PRO A O 1
ATOM 624 N N . ALA A 1 81 ? 7.096 -2.803 -14.585 1.00 62.62 81 ALA A N 1
ATOM 625 C CA . ALA A 1 81 ? 8.024 -3.927 -14.556 1.00 62.62 81 ALA A CA 1
ATOM 626 C C . ALA A 1 81 ? 9.072 -3.700 -15.657 1.00 62.62 81 ALA A C 1
ATOM 628 O O . ALA A 1 81 ? 8.695 -3.430 -16.793 1.00 62.62 81 ALA A O 1
ATOM 629 N N . LEU A 1 82 ? 10.368 -3.755 -15.337 1.00 57.56 82 LEU A N 1
ATOM 630 C CA . LEU A 1 82 ? 11.420 -3.479 -16.327 1.00 57.56 82 LEU A CA 1
ATOM 631 C C . LEU A 1 82 ? 11.437 -4.534 -17.443 1.00 57.56 82 LEU A C 1
ATOM 633 O O . LEU A 1 82 ? 11.974 -4.286 -18.515 1.00 57.56 82 LEU A O 1
ATOM 637 N N . LEU A 1 83 ? 10.840 -5.705 -17.202 1.00 59.50 83 LEU A N 1
ATOM 638 C CA . LEU A 1 83 ? 10.860 -6.850 -18.109 1.00 59.50 83 LEU A CA 1
ATOM 639 C C . LEU A 1 83 ? 10.358 -6.547 -19.532 1.00 59.50 83 LEU A C 1
ATOM 641 O O . LEU A 1 83 ? 11.141 -6.775 -20.445 1.00 59.50 83 LEU A O 1
ATOM 645 N N . PRO A 1 84 ? 9.154 -5.992 -19.777 1.00 65.31 84 PRO A N 1
ATOM 646 C CA . PRO A 1 84 ? 8.681 -5.777 -21.146 1.00 65.31 84 PRO A CA 1
ATOM 647 C C . PRO A 1 84 ? 9.518 -4.756 -21.926 1.00 65.31 84 PRO A C 1
ATOM 649 O O . PRO A 1 84 ? 9.723 -4.909 -23.128 1.00 65.31 84 PRO A O 1
ATOM 652 N N . GLU A 1 85 ? 10.028 -3.719 -21.256 1.00 64.56 85 GLU A N 1
ATOM 653 C CA . GLU A 1 85 ? 10.887 -2.718 -21.897 1.00 64.56 85 GLU A CA 1
ATOM 654 C C . GLU A 1 85 ? 12.281 -3.291 -22.187 1.00 64.56 85 GLU A C 1
ATOM 656 O O . GLU A 1 85 ? 12.825 -3.081 -23.269 1.00 64.56 85 GLU A O 1
ATOM 661 N N . LEU A 1 86 ? 12.831 -4.094 -21.271 1.00 63.00 86 LEU A N 1
ATOM 662 C CA . LEU A 1 86 ? 14.078 -4.828 -21.485 1.00 63.00 86 LEU A CA 1
ATOM 663 C C . LEU A 1 86 ? 13.954 -5.888 -22.585 1.00 63.00 86 LEU A C 1
ATOM 665 O O . LEU A 1 86 ? 14.877 -6.031 -23.379 1.00 63.00 86 LEU A O 1
ATOM 669 N N . GLU A 1 87 ? 12.833 -6.602 -22.670 1.00 71.44 87 GLU A N 1
ATOM 670 C CA . GLU A 1 87 ? 12.547 -7.564 -23.741 1.00 71.44 87 GLU A CA 1
ATOM 671 C C . GLU A 1 87 ? 12.442 -6.865 -25.101 1.00 71.44 87 GLU A C 1
ATOM 673 O O . GLU A 1 87 ? 13.015 -7.332 -26.088 1.00 71.44 87 GLU A O 1
ATOM 678 N N . ALA A 1 88 ? 11.772 -5.710 -25.157 1.00 76.75 88 ALA A N 1
ATOM 679 C CA . ALA A 1 88 ? 11.708 -4.896 -26.366 1.00 76.75 88 ALA A CA 1
ATOM 680 C C . ALA A 1 88 ? 13.103 -4.406 -26.790 1.00 76.75 88 ALA A C 1
ATOM 682 O O . ALA A 1 88 ? 13.479 -4.551 -27.953 1.00 76.75 88 ALA A O 1
ATOM 683 N N . ARG A 1 89 ? 13.906 -3.904 -25.843 1.00 72.94 89 ARG A N 1
ATOM 684 C CA . ARG A 1 89 ? 15.289 -3.469 -26.094 1.00 72.94 89 ARG A CA 1
ATOM 685 C C . ARG A 1 89 ? 16.211 -4.613 -26.501 1.00 72.94 89 ARG A C 1
ATOM 687 O O . ARG A 1 89 ? 17.040 -4.425 -27.385 1.00 72.94 89 ARG A O 1
ATOM 694 N N . LEU A 1 90 ? 16.066 -5.793 -25.900 1.00 76.94 90 LEU A N 1
ATOM 695 C CA . LEU A 1 90 ? 16.815 -6.986 -26.288 1.00 76.94 90 LEU A CA 1
ATOM 696 C C . LEU A 1 90 ? 16.517 -7.351 -27.742 1.00 76.94 90 LEU A C 1
ATOM 698 O O . LEU A 1 90 ? 17.445 -7.539 -28.518 1.00 76.94 90 LEU A O 1
ATOM 702 N N . LYS A 1 91 ? 15.240 -7.352 -28.136 1.00 81.88 91 LYS A N 1
ATOM 703 C CA . LYS A 1 91 ? 14.832 -7.631 -29.516 1.00 81.88 91 LYS A CA 1
ATOM 704 C C . LYS A 1 91 ? 15.362 -6.590 -30.511 1.00 81.88 91 LYS A C 1
ATOM 706 O O . LYS A 1 91 ? 15.772 -6.950 -31.612 1.00 81.88 91 LYS A O 1
ATOM 711 N N . GLU A 1 92 ? 15.373 -5.308 -30.138 1.00 82.75 92 GLU A N 1
ATOM 712 C CA . GLU A 1 92 ? 15.993 -4.240 -30.940 1.00 82.75 92 GLU A CA 1
ATOM 713 C C . GLU A 1 92 ? 17.503 -4.463 -31.120 1.00 82.75 92 GLU A C 1
ATOM 715 O O . GLU A 1 92 ? 18.020 -4.335 -32.231 1.00 82.75 92 GLU A O 1
ATOM 720 N N . LEU A 1 93 ? 18.208 -4.833 -30.047 1.00 76.62 93 LEU A N 1
ATOM 721 C CA . LEU A 1 93 ? 19.644 -5.114 -30.081 1.00 76.62 93 LEU A CA 1
ATOM 722 C C . LEU A 1 93 ? 19.960 -6.375 -30.893 1.00 76.62 93 LEU A C 1
ATOM 724 O O . LEU A 1 93 ? 20.847 -6.338 -31.742 1.00 76.62 93 LEU A O 1
ATOM 728 N N . GLU A 1 94 ? 19.213 -7.463 -30.706 1.00 76.44 94 GLU A N 1
ATOM 729 C CA . GLU A 1 94 ? 19.343 -8.694 -31.495 1.00 76.44 94 GLU A CA 1
ATOM 730 C C . GLU A 1 94 ? 19.101 -8.450 -32.988 1.00 76.44 94 GLU A C 1
ATOM 732 O O . GLU A 1 94 ? 19.757 -9.070 -33.818 1.00 76.44 94 GLU A O 1
ATOM 737 N N . ALA A 1 95 ? 18.216 -7.518 -33.353 1.00 81.19 95 ALA A N 1
ATOM 738 C CA . ALA A 1 95 ? 18.010 -7.119 -34.744 1.00 81.19 95 ALA A CA 1
ATOM 739 C C . ALA A 1 95 ? 19.141 -6.226 -35.296 1.00 81.19 95 ALA A C 1
ATOM 741 O O . ALA A 1 95 ? 19.390 -6.222 -36.503 1.00 81.19 95 ALA A O 1
ATOM 742 N N . ALA A 1 96 ? 19.842 -5.481 -34.436 1.00 74.75 96 ALA A N 1
ATOM 743 C CA . ALA A 1 96 ? 20.954 -4.607 -34.817 1.00 74.75 96 ALA A CA 1
ATOM 744 C C . ALA A 1 96 ? 22.304 -5.344 -34.935 1.00 74.75 96 ALA A C 1
ATOM 746 O O . ALA A 1 96 ? 23.151 -4.953 -35.742 1.00 74.75 96 ALA A O 1
ATOM 747 N N . VAL A 1 97 ? 22.506 -6.429 -34.178 1.00 66.31 97 VAL A N 1
ATOM 748 C CA . VAL A 1 97 ? 23.738 -7.244 -34.192 1.00 66.31 97 VAL A CA 1
ATOM 749 C C . VAL A 1 97 ? 24.072 -7.837 -35.578 1.00 66.31 97 VAL A C 1
ATOM 751 O O . VAL A 1 97 ? 25.233 -7.738 -35.982 1.00 66.31 97 VAL A O 1
ATOM 754 N N . PRO A 1 98 ? 23.115 -8.370 -36.370 1.00 62.81 98 PRO A N 1
ATOM 755 C CA . PRO A 1 98 ? 23.382 -8.844 -37.728 1.00 62.81 98 PRO A CA 1
ATOM 756 C C . PRO A 1 98 ? 23.935 -7.753 -38.649 1.00 62.81 98 PRO A C 1
ATOM 758 O O . PRO A 1 98 ? 24.778 -8.031 -39.496 1.00 62.81 98 PRO A O 1
ATOM 761 N N . LYS A 1 99 ? 23.495 -6.501 -38.470 1.00 56.72 99 LYS A N 1
ATOM 762 C CA . LYS A 1 99 ? 23.934 -5.365 -39.288 1.00 56.72 99 LYS A CA 1
ATOM 763 C C . LYS A 1 99 ? 25.341 -4.894 -38.906 1.00 56.72 99 LYS A C 1
ATOM 765 O O . LYS A 1 99 ? 26.157 -4.647 -39.785 1.00 56.72 99 LYS A O 1
ATOM 770 N N . ALA A 1 100 ? 25.644 -4.842 -37.609 1.00 56.28 100 ALA A N 1
ATOM 771 C CA . ALA A 1 100 ? 26.953 -4.423 -37.108 1.00 56.28 100 ALA A CA 1
ATOM 772 C C . ALA A 1 100 ? 28.077 -5.432 -37.422 1.00 56.28 100 ALA A C 1
ATOM 774 O O . ALA A 1 100 ? 29.210 -5.027 -37.664 1.00 56.28 100 ALA A O 1
ATOM 775 N N . LEU A 1 101 ? 27.774 -6.736 -37.460 1.00 57.84 101 LEU A N 1
ATOM 776 C CA . LEU A 1 101 ? 28.740 -7.774 -37.850 1.00 57.84 101 LEU A CA 1
ATOM 777 C C . LEU A 1 101 ? 29.031 -7.788 -39.362 1.00 57.84 101 LEU A C 1
ATOM 779 O O . LEU A 1 101 ? 30.143 -8.123 -39.755 1.00 57.84 101 LEU A O 1
ATOM 783 N N . LEU A 1 102 ? 28.068 -7.394 -40.203 1.00 54.00 102 LEU A N 1
ATOM 784 C CA . LEU A 1 102 ? 28.249 -7.282 -41.659 1.00 54.00 102 LEU A CA 1
ATOM 785 C C . LEU A 1 102 ? 29.041 -6.034 -42.080 1.00 54.00 102 LEU A C 1
ATOM 787 O O . LEU A 1 102 ? 29.670 -6.042 -43.132 1.00 54.00 102 LEU A O 1
ATOM 791 N N . GLU A 1 103 ? 29.032 -4.973 -41.272 1.00 56.41 103 GLU A N 1
ATOM 792 C CA . GLU A 1 103 ? 29.811 -3.751 -41.526 1.00 56.41 103 GLU A CA 1
ATOM 793 C C . GLU A 1 103 ? 31.268 -3.854 -41.017 1.00 56.41 103 GLU A C 1
ATOM 795 O O . GLU A 1 103 ? 32.093 -3.004 -41.351 1.00 56.41 103 GLU A O 1
ATOM 800 N N . ALA A 1 104 ? 31.611 -4.895 -40.241 1.00 57.12 104 ALA A N 1
ATOM 801 C CA . ALA A 1 104 ? 32.915 -5.044 -39.582 1.00 57.12 104 ALA A CA 1
ATOM 802 C C . ALA A 1 104 ? 33.959 -5.916 -40.327 1.00 57.12 104 ALA A C 1
ATOM 804 O O . ALA A 1 104 ? 35.139 -5.845 -39.988 1.00 57.12 104 ALA A O 1
ATOM 805 N N . GLU A 1 105 ? 33.605 -6.686 -41.363 1.00 47.62 105 GLU A N 1
ATOM 806 C CA . GLU A 1 105 ? 34.575 -7.337 -42.272 1.00 47.62 105 GLU A CA 1
ATOM 807 C C . GLU A 1 105 ? 34.074 -7.261 -43.730 1.00 47.62 105 GLU A C 1
ATOM 809 O O . GLU A 1 105 ? 32.908 -7.582 -43.957 1.00 47.62 105 GLU A O 1
ATOM 814 N N . PRO A 1 106 ? 34.910 -6.885 -44.733 1.00 48.84 106 PRO A N 1
ATOM 815 C CA . PRO A 1 106 ? 36.354 -7.120 -44.787 1.00 48.84 106 PRO A CA 1
ATOM 816 C C . PRO A 1 106 ? 37.192 -5.897 -45.230 1.00 48.84 106 PRO A C 1
ATOM 818 O O . PRO A 1 106 ? 37.210 -5.523 -46.400 1.00 48.84 106 PRO A O 1
ATOM 821 N N . ALA A 1 107 ? 38.031 -5.377 -44.332 1.00 49.66 107 ALA A N 1
ATOM 822 C CA . ALA A 1 107 ? 39.312 -4.773 -44.716 1.00 49.66 107 ALA A CA 1
ATOM 823 C C . ALA A 1 107 ? 40.422 -5.821 -44.526 1.00 49.66 107 ALA A C 1
ATOM 825 O O . ALA A 1 107 ? 41.345 -5.645 -43.734 1.00 49.66 107 ALA A O 1
ATOM 826 N N . ARG A 1 108 ? 40.300 -6.975 -45.197 1.00 51.09 108 ARG A N 1
ATOM 827 C CA . ARG A 1 108 ? 41.402 -7.940 -45.274 1.00 51.09 108 ARG A CA 1
ATOM 828 C C . ARG A 1 108 ? 42.350 -7.488 -46.378 1.00 51.09 108 ARG A C 1
ATOM 830 O O . ARG A 1 108 ? 42.079 -7.701 -47.550 1.00 51.09 108 ARG A O 1
ATOM 837 N N . VAL A 1 109 ? 43.380 -6.775 -45.923 1.00 51.16 109 VAL A N 1
ATOM 838 C CA . VAL A 1 109 ? 44.773 -6.754 -46.397 1.00 51.16 109 VAL A CA 1
ATOM 839 C C . VAL A 1 109 ? 44.961 -7.294 -47.820 1.00 51.16 109 VAL A C 1
ATOM 841 O O . VAL A 1 109 ? 44.959 -8.504 -48.030 1.00 51.16 109 VAL A O 1
ATOM 844 N N . SER A 1 110 ? 45.152 -6.384 -48.773 1.00 44.28 110 SER A N 1
ATOM 845 C CA . SER A 1 110 ? 45.768 -6.698 -50.063 1.00 44.28 110 SER A CA 1
ATOM 846 C C . SER A 1 110 ? 47.290 -6.689 -49.884 1.00 44.28 110 SER A C 1
ATOM 848 O O . SER A 1 110 ? 47.811 -5.715 -49.334 1.00 44.28 110 SER A O 1
ATOM 850 N N . ASP A 1 111 ? 47.943 -7.773 -50.311 1.00 43.78 111 ASP A N 1
ATOM 851 C CA . ASP A 1 111 ? 49.404 -7.959 -50.386 1.00 43.78 111 ASP A CA 1
ATOM 852 C C . ASP A 1 111 ? 50.134 -6.881 -51.211 1.00 43.78 111 ASP A C 1
ATOM 854 O O . ASP A 1 111 ? 49.541 -6.366 -52.192 1.00 43.78 111 ASP A O 1
#

Foldseek 3Di:
DPPPVVLQDDFQFWTKDWDFDAPPNNQFTQIAIWIDGHPDPDTHHLDLVVCVVRHDDSVCSVVSSVVVVVVNVVVCVVGPRNVVVVVVVVVVVVVCVVVVVVVPDDPPDDD

Radius of gyration: 24.09 Å; chains: 1; bounding box: 66×27×69 Å

Organism: NCBI:txid412755